Protein AF-A0A0N5AQC9-F1 (afdb_monomer_lite)

Secondary structure (DSSP, 8-state):
---HHHHHHHHHHHHHHHHHHHHHHT---SSSHHHHHHHHHHHHHHHHHHHHHHHT-S--S-------TT-S-HHHHHHHHHHHHHHHHHTTT--HHHHHHHHHHHHHHHHHHHHHHHHHHHHHT-TTSPPTTS---HHHHHHHHHHHHHHHHHHHH-

Sequence (158 aa):
MLSDEEEQHFIDAVTRYKKMRARFVQRQELKGEFELLIKFDDATYPLFGLYQQAVVGDINVPKLDYTDPEELSYMWAWIKGNRKWHAWNKCKGLSKNEAKELYISEVDKLESELPFMIEDWKDEQDPRIPDQTASVPEEEQEQRRIITAKAKAARRSD

Radius of gyration: 19.36 Å; chains: 1; bounding box: 49×36×56 Å

InterPro domains:
  IPR000582 Acyl-CoA-binding protein, ACBP [PF00887] (42-107)
  IPR000582 Acyl-CoA-binding protein, ACBP [PS51228] (6-116)
  IPR014352 FERM/acyl-CoA-binding protein superfamily [G3DSA:1.20.80.10] (5-114)
  IPR035984 Acyl-CoA binding protein superfamily [SSF47027] (41-111)

Structure (mmCIF, N/CA/C/O backbone):
data_AF-A0A0N5AQC9-F1
#
_entry.id   AF-A0A0N5AQC9-F1
#
loop_
_atom_site.group_PDB
_atom_site.id
_atom_site.type_symbol
_atom_site.label_atom_id
_atom_site.label_alt_id
_atom_site.label_comp_id
_atom_site.label_asym_id
_atom_site.label_entity_id
_atom_site.label_seq_id
_atom_site.pdbx_PDB_ins_code
_atom_site.Cartn_x
_atom_site.Cartn_y
_atom_site.Cartn_z
_atom_site.occupancy
_atom_site.B_iso_or_equiv
_atom_site.auth_seq_id
_atom_site.auth_comp_id
_atom_site.auth_asym_id
_atom_site.auth_atom_id
_atom_site.pdbx_PDB_model_num
ATOM 1 N N . MET A 1 1 ? -8.680 -4.010 28.009 1.00 56.97 1 MET A N 1
ATOM 2 C CA . MET A 1 1 ? -8.164 -2.699 27.567 1.00 56.97 1 MET A CA 1
ATOM 3 C C . MET A 1 1 ? -6.797 -2.962 26.979 1.00 56.97 1 MET A C 1
ATOM 5 O O . MET A 1 1 ? -6.079 -3.743 27.591 1.00 56.97 1 MET A O 1
ATOM 9 N N . LEU A 1 2 ? -6.499 -2.410 25.799 1.00 61.09 2 LEU A N 1
ATOM 10 C CA . LEU A 1 2 ? -5.121 -2.356 25.297 1.00 61.09 2 LEU A CA 1
ATOM 11 C C . LEU A 1 2 ? -4.258 -1.634 26.332 1.00 61.09 2 LEU A C 1
ATOM 13 O O . LEU A 1 2 ? -4.767 -0.782 27.068 1.00 61.09 2 LEU A O 1
ATOM 17 N N . SER A 1 3 ? -2.985 -1.989 26.395 1.00 81.19 3 SER A N 1
ATOM 18 C CA . SER A 1 3 ? -2.015 -1.154 27.087 1.00 81.19 3 SER A CA 1
ATOM 19 C C . SER A 1 3 ? -1.887 0.184 26.353 1.00 81.19 3 SER A C 1
ATOM 21 O O . SER A 1 3 ? -2.028 0.251 25.129 1.00 81.19 3 SER A O 1
ATOM 23 N N . ASP A 1 4 ? -1.601 1.255 27.093 1.00 85.50 4 ASP A N 1
ATOM 24 C CA . ASP A 1 4 ? -1.341 2.573 26.496 1.00 85.50 4 ASP A CA 1
ATOM 25 C C . ASP A 1 4 ? -0.187 2.514 25.469 1.00 85.50 4 ASP A C 1
ATOM 27 O O . ASP A 1 4 ? -0.142 3.296 24.521 1.00 85.50 4 ASP A O 1
ATOM 31 N N . GLU A 1 5 ? 0.712 1.537 25.619 1.00 88.12 5 GLU A N 1
ATOM 32 C CA . GLU A 1 5 ? 1.838 1.268 24.725 1.00 88.12 5 GLU A CA 1
ATOM 33 C C . GLU A 1 5 ? 1.402 0.725 23.351 1.00 88.12 5 GLU A C 1
ATOM 35 O O . GLU A 1 5 ? 1.846 1.226 22.318 1.00 88.12 5 GLU A O 1
ATOM 40 N N . GLU A 1 6 ? 0.486 -0.248 23.303 1.00 86.44 6 GLU A N 1
ATOM 41 C CA . GLU A 1 6 ? -0.016 -0.803 22.034 1.00 86.44 6 GLU A CA 1
ATOM 42 C C . GLU A 1 6 ? -0.807 0.237 21.224 1.00 86.44 6 GLU A C 1
ATOM 44 O O . GLU A 1 6 ? -0.716 0.284 19.994 1.00 86.44 6 GLU A O 1
ATOM 49 N N . GLU A 1 7 ? -1.561 1.105 21.906 1.00 91.69 7 GLU A N 1
ATOM 50 C CA . GLU A 1 7 ? -2.247 2.225 21.256 1.00 91.69 7 GLU A CA 1
ATOM 51 C C . GLU A 1 7 ? -1.240 3.216 20.661 1.00 91.69 7 GLU A C 1
ATOM 53 O O . GLU A 1 7 ? -1.403 3.662 19.521 1.00 91.69 7 GLU A O 1
ATOM 58 N N . GLN A 1 8 ? -0.170 3.520 21.399 1.00 95.50 8 GLN A N 1
ATOM 59 C CA . GLN A 1 8 ? 0.877 4.421 20.934 1.00 95.50 8 GLN A CA 1
ATOM 60 C C . GLN A 1 8 ? 1.588 3.869 19.690 1.00 95.50 8 GLN A C 1
ATOM 62 O O . GLN A 1 8 ? 1.753 4.600 18.713 1.00 95.50 8 GLN A O 1
ATOM 67 N N . HIS A 1 9 ? 1.919 2.574 19.660 1.00 96.00 9 HIS A N 1
ATOM 68 C CA . HIS A 1 9 ? 2.521 1.939 18.482 1.00 96.00 9 HIS A CA 1
ATOM 69 C C . HIS A 1 9 ? 1.630 2.031 17.236 1.00 96.00 9 HIS A C 1
ATOM 71 O O . HIS A 1 9 ? 2.122 2.292 16.132 1.00 96.00 9 HIS A O 1
ATOM 77 N N . PHE A 1 10 ? 0.313 1.875 17.394 1.00 96.81 10 PHE A N 1
ATOM 78 C CA . PHE A 1 10 ? -0.628 2.053 16.290 1.00 96.81 10 PHE A CA 1
ATOM 79 C C . PHE A 1 10 ? -0.640 3.503 15.779 1.00 96.81 10 PHE A C 1
ATOM 81 O O . PHE A 1 10 ? -0.570 3.737 14.569 1.00 96.81 10 PHE A O 1
ATOM 88 N N . ILE A 1 11 ? -0.668 4.489 16.681 1.00 96.94 11 ILE A N 1
ATOM 89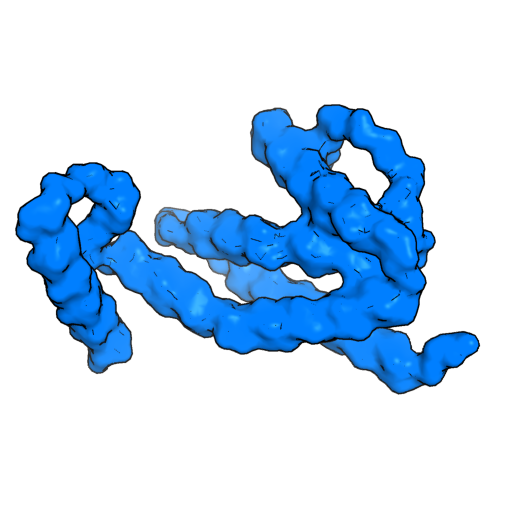 C CA . ILE A 1 11 ? -0.616 5.918 16.328 1.00 96.94 11 ILE A CA 1
ATOM 90 C C . ILE A 1 11 ? 0.694 6.265 15.602 1.00 96.94 11 ILE A C 1
ATOM 92 O O . ILE A 1 11 ? 0.688 7.007 14.608 1.00 96.94 11 ILE A O 1
ATOM 96 N N . ASP A 1 12 ? 1.813 5.701 16.050 1.00 97.94 12 ASP A N 1
ATOM 97 C CA . ASP A 1 12 ? 3.122 5.899 15.433 1.00 97.94 12 ASP A CA 1
ATOM 98 C C . ASP A 1 12 ? 3.172 5.292 14.026 1.00 97.94 12 ASP A C 1
ATOM 100 O O . ASP A 1 12 ? 3.642 5.945 13.088 1.00 97.94 12 ASP A O 1
ATOM 104 N N . ALA A 1 13 ? 2.611 4.093 13.831 1.00 97.88 13 ALA A N 1
ATOM 105 C CA . ALA A 1 13 ? 2.470 3.477 12.511 1.00 97.88 13 ALA A CA 1
ATOM 106 C C . ALA A 1 13 ? 1.601 4.327 11.566 1.00 97.88 13 ALA A C 1
ATOM 108 O O . ALA A 1 13 ? 2.004 4.600 10.433 1.00 97.88 13 ALA A O 1
ATOM 109 N N . VAL A 1 14 ? 0.458 4.843 12.037 1.00 97.38 14 VAL A N 1
ATOM 110 C CA . VAL A 1 14 ? -0.393 5.763 11.254 1.00 97.38 14 VAL A CA 1
ATOM 111 C C . VAL A 1 14 ? 0.385 7.021 10.858 1.00 97.38 14 VAL A C 1
ATOM 113 O O . VAL A 1 14 ? 0.269 7.516 9.732 1.00 97.38 14 VAL A O 1
ATOM 116 N N . THR A 1 15 ? 1.209 7.544 11.765 1.00 97.19 15 THR A N 1
ATOM 117 C CA . THR A 1 15 ? 2.053 8.716 11.508 1.00 97.19 15 THR A CA 1
ATOM 118 C C . THR A 1 15 ? 3.136 8.419 10.471 1.00 97.19 15 THR A C 1
ATOM 120 O O . THR A 1 15 ? 3.346 9.233 9.565 1.00 97.19 15 THR A O 1
ATOM 123 N N . ARG A 1 16 ? 3.798 7.258 10.547 1.00 96.75 16 ARG A N 1
ATOM 124 C CA . ARG A 1 16 ? 4.773 6.807 9.538 1.00 96.75 16 ARG A CA 1
ATOM 125 C C . ARG A 1 16 ? 4.128 6.661 8.164 1.00 96.75 16 ARG A C 1
ATOM 127 O O . ARG A 1 16 ? 4.628 7.246 7.203 1.00 96.75 16 ARG A O 1
ATOM 134 N N . TYR A 1 17 ? 2.970 6.008 8.079 1.00 95.88 17 TYR A N 1
ATOM 135 C CA . TYR A 1 17 ? 2.202 5.900 6.837 1.00 95.88 17 TYR A CA 1
ATOM 136 C C . TYR A 1 17 ? 1.874 7.273 6.227 1.00 95.88 17 TYR A C 1
ATOM 138 O O . TYR A 1 17 ? 2.147 7.517 5.048 1.00 95.88 17 TYR A O 1
ATOM 146 N N . LYS A 1 18 ? 1.371 8.218 7.032 1.00 93.25 18 LYS A N 1
ATOM 147 C CA . LYS A 1 18 ? 1.093 9.590 6.572 1.00 93.25 18 LYS A CA 1
ATOM 148 C C . LYS A 1 18 ? 2.345 10.288 6.035 1.00 93.25 18 LYS A C 1
ATOM 150 O O . LYS A 1 18 ? 2.267 10.952 5.002 1.00 93.25 18 LYS A O 1
ATOM 155 N N . LYS A 1 19 ? 3.495 10.124 6.699 1.00 92.44 19 LYS A N 1
ATOM 156 C CA . LYS A 1 19 ? 4.783 10.672 6.238 1.00 92.44 19 LYS A CA 1
ATOM 157 C C . LYS A 1 19 ? 5.225 10.051 4.911 1.00 92.44 19 LYS A C 1
ATOM 159 O O . LYS A 1 19 ? 5.674 10.794 4.043 1.00 92.44 19 LYS A O 1
ATOM 164 N N . MET A 1 20 ? 5.075 8.735 4.732 1.00 91.75 20 MET A N 1
ATOM 165 C CA . MET A 1 20 ? 5.364 8.065 3.457 1.00 91.75 20 MET A CA 1
ATOM 166 C C . MET A 1 20 ? 4.499 8.633 2.331 1.00 91.75 20 MET A C 1
ATOM 168 O O . MET A 1 20 ? 5.038 9.087 1.325 1.00 91.75 20 MET A O 1
ATOM 172 N N . ARG A 1 21 ? 3.179 8.722 2.536 1.00 88.88 21 ARG A N 1
ATOM 173 C CA . ARG A 1 21 ? 2.247 9.271 1.538 1.00 88.88 21 ARG A CA 1
ATOM 174 C C . ARG A 1 21 ? 2.537 10.736 1.197 1.00 88.88 21 ARG A C 1
ATOM 176 O O . ARG A 1 21 ? 2.494 11.120 0.031 1.00 88.88 21 ARG A O 1
ATOM 183 N N . ALA A 1 22 ? 2.872 11.560 2.192 1.00 85.50 22 ALA A N 1
ATOM 184 C CA . ALA A 1 22 ? 3.168 12.980 1.987 1.00 85.50 22 ALA A CA 1
ATOM 185 C C . ALA A 1 22 ? 4.348 13.220 1.026 1.00 85.50 22 ALA A C 1
ATOM 187 O O . ALA A 1 22 ? 4.338 14.210 0.293 1.00 85.50 22 ALA A O 1
ATOM 188 N N . ARG A 1 23 ? 5.324 12.300 0.970 1.00 81.06 23 ARG A N 1
ATOM 189 C CA . ARG A 1 23 ? 6.461 12.381 0.034 1.00 81.06 23 ARG A CA 1
ATOM 190 C C . ARG A 1 23 ? 6.036 12.323 -1.432 1.00 81.06 23 ARG A C 1
ATOM 192 O O . ARG A 1 23 ? 6.771 12.839 -2.264 1.00 81.06 23 ARG A O 1
ATOM 199 N N . PHE A 1 24 ? 4.887 11.722 -1.741 1.00 76.25 24 PHE A N 1
ATOM 200 C CA . PHE A 1 24 ? 4.346 11.655 -3.101 1.00 76.25 24 PHE A CA 1
ATOM 201 C C . PHE A 1 24 ? 3.486 12.875 -3.446 1.00 76.25 24 PHE A C 1
ATOM 203 O O . PHE A 1 24 ? 3.490 13.328 -4.582 1.00 76.25 24 PHE A O 1
ATOM 210 N N . VAL A 1 25 ? 2.797 13.462 -2.460 1.00 65.81 25 VAL A N 1
ATOM 211 C CA . VAL A 1 25 ? 1.958 14.660 -2.661 1.00 65.81 25 VAL A CA 1
ATOM 212 C C . VAL A 1 25 ? 2.801 15.912 -2.937 1.00 65.81 25 VAL A C 1
ATOM 214 O O . VAL A 1 25 ? 2.383 16.782 -3.693 1.00 65.81 25 VAL A O 1
ATOM 217 N N . GLN A 1 26 ? 3.998 16.003 -2.349 1.00 62.34 26 GLN A N 1
ATOM 218 C CA . GLN A 1 26 ? 4.900 17.155 -2.508 1.00 62.34 26 GLN A CA 1
ATOM 219 C C . GLN A 1 26 ? 5.630 17.200 -3.864 1.00 62.34 26 GLN A C 1
ATOM 221 O O . GLN A 1 26 ? 6.231 18.218 -4.192 1.00 62.34 26 GLN A O 1
ATOM 226 N N . ARG A 1 27 ? 5.576 16.124 -4.656 1.00 60.31 27 ARG A N 1
ATOM 227 C CA . ARG A 1 27 ? 6.314 15.955 -5.918 1.00 60.31 27 ARG A CA 1
ATOM 228 C C . ARG A 1 27 ? 5.451 16.259 -7.148 1.00 60.31 27 ARG A C 1
ATOM 230 O O . ARG A 1 27 ? 5.291 15.443 -8.042 1.00 60.31 27 ARG A O 1
ATOM 237 N N . GLN A 1 28 ? 4.813 17.425 -7.175 1.00 52.94 28 GLN A N 1
ATOM 238 C CA . GLN A 1 28 ? 3.928 17.828 -8.279 1.00 52.94 28 GLN A CA 1
ATOM 239 C C . GLN A 1 28 ? 4.685 18.291 -9.546 1.00 52.94 28 GLN A C 1
ATOM 241 O O . GLN A 1 28 ? 4.265 19.254 -10.186 1.00 52.94 28 GLN A O 1
ATOM 246 N N . GLU A 1 29 ? 5.779 17.631 -9.946 1.00 53.50 29 GLU A N 1
ATOM 247 C CA . GLU A 1 29 ? 6.422 17.888 -11.244 1.00 53.50 29 GLU A CA 1
ATOM 248 C C . GLU A 1 29 ? 6.117 16.751 -12.240 1.00 53.50 29 GLU A C 1
ATOM 250 O O . GLU A 1 29 ? 6.386 15.571 -12.030 1.00 53.50 29 GLU A O 1
ATOM 255 N N . LEU A 1 30 ? 5.444 17.107 -13.337 1.00 50.97 30 LEU A N 1
ATOM 256 C CA . LEU A 1 30 ? 4.769 16.172 -14.239 1.00 50.97 30 LEU A CA 1
ATOM 257 C C . LEU A 1 30 ? 5.691 15.615 -15.336 1.00 50.97 30 LEU A C 1
ATOM 259 O O . LEU A 1 30 ? 5.811 16.204 -16.410 1.00 50.97 30 LEU A O 1
ATOM 263 N N . LYS A 1 31 ? 6.229 14.411 -15.099 1.00 54.16 31 LYS A N 1
ATOM 264 C CA . LYS A 1 31 ? 6.149 13.235 -15.999 1.00 54.16 31 LYS A CA 1
ATOM 265 C C . LYS A 1 31 ? 6.655 11.990 -15.248 1.00 54.16 31 LYS A C 1
ATOM 267 O O . LYS A 1 31 ? 7.749 12.012 -14.704 1.00 54.16 31 LYS A O 1
ATOM 272 N N . GLY A 1 32 ? 5.858 10.920 -15.189 1.00 62.59 32 GLY A N 1
ATOM 273 C CA . GLY A 1 32 ? 6.224 9.638 -14.558 1.00 62.59 32 GLY A CA 1
ATOM 274 C C . GLY A 1 32 ? 5.897 9.510 -13.060 1.00 62.59 32 GLY A C 1
ATOM 275 O O . GLY A 1 32 ? 5.477 8.442 -12.625 1.00 62.59 32 GLY A O 1
ATOM 276 N N . GLU A 1 33 ? 5.992 10.574 -12.254 1.00 72.25 33 GLU A N 1
ATOM 277 C CA . GLU A 1 33 ? 5.781 10.475 -10.790 1.00 72.25 33 GLU A CA 1
ATOM 278 C C . GLU A 1 33 ? 4.324 10.177 -10.380 1.00 72.25 33 GLU A C 1
ATOM 280 O O . GLU A 1 33 ? 4.072 9.595 -9.323 1.00 72.25 33 GLU A O 1
ATOM 285 N N . PHE A 1 34 ? 3.353 10.495 -11.242 1.00 77.81 34 PHE A N 1
ATOM 286 C CA . PHE A 1 34 ? 1.946 10.132 -11.036 1.00 77.81 34 PHE A CA 1
ATOM 287 C C . PHE A 1 34 ? 1.720 8.611 -11.081 1.00 77.81 34 PHE A C 1
ATOM 289 O O . PHE A 1 34 ? 0.905 8.088 -10.324 1.00 77.81 34 PHE A O 1
ATOM 296 N N . GLU A 1 35 ? 2.468 7.884 -11.916 1.00 82.81 35 GLU A N 1
ATOM 297 C CA . GLU A 1 35 ? 2.399 6.417 -11.988 1.00 82.81 35 GLU A CA 1
ATOM 298 C C . GLU A 1 35 ? 2.915 5.789 -10.692 1.00 82.81 35 GLU A C 1
ATOM 300 O O . GLU A 1 35 ? 2.315 4.850 -10.169 1.00 82.81 35 GLU A O 1
ATOM 305 N N . LEU A 1 36 ? 3.986 6.353 -10.129 1.00 85.50 36 LEU A N 1
ATOM 306 C CA . LEU A 1 36 ? 4.520 5.935 -8.838 1.00 85.50 36 LEU A CA 1
ATOM 307 C C . LEU A 1 36 ? 3.525 6.203 -7.697 1.00 85.50 36 LEU A C 1
ATOM 309 O O . LEU A 1 36 ? 3.344 5.340 -6.840 1.00 85.50 36 LEU A O 1
ATOM 313 N N . LEU A 1 37 ? 2.840 7.353 -7.704 1.00 85.81 37 LEU A N 1
ATOM 314 C CA . LEU A 1 37 ? 1.764 7.633 -6.747 1.00 85.81 37 LEU A CA 1
ATOM 315 C C . LEU A 1 37 ? 0.613 6.625 -6.881 1.00 85.81 37 LEU A C 1
ATOM 317 O O . LEU A 1 37 ? 0.140 6.123 -5.865 1.00 85.81 37 LEU A O 1
ATOM 321 N N . ILE A 1 38 ? 0.187 6.288 -8.104 1.00 85.88 38 ILE A N 1
ATOM 322 C CA . ILE A 1 38 ? -0.851 5.267 -8.325 1.00 85.88 38 ILE A CA 1
ATOM 323 C C . ILE A 1 38 ? -0.407 3.913 -7.766 1.00 85.88 38 ILE A C 1
ATOM 325 O O . ILE A 1 38 ? -1.182 3.268 -7.066 1.00 85.88 38 ILE A O 1
ATOM 329 N N . LYS A 1 39 ? 0.833 3.488 -8.037 1.00 88.75 39 LYS A N 1
ATOM 330 C CA . LYS A 1 39 ? 1.386 2.232 -7.505 1.00 88.75 39 LYS A CA 1
ATOM 331 C C . LYS A 1 39 ? 1.402 2.212 -5.977 1.00 88.75 39 LYS A C 1
ATOM 333 O O . LYS A 1 39 ? 1.029 1.207 -5.375 1.00 88.75 39 LYS A O 1
ATOM 338 N N . PHE A 1 40 ? 1.790 3.326 -5.358 1.00 91.56 40 PHE A N 1
ATOM 339 C CA . PHE A 1 40 ? 1.760 3.481 -3.908 1.00 91.56 40 PHE A CA 1
ATOM 340 C C . PHE A 1 40 ? 0.326 3.409 -3.352 1.00 91.56 40 PHE A C 1
ATOM 342 O O . PHE A 1 40 ? 0.066 2.661 -2.410 1.00 91.56 40 PHE A O 1
ATOM 349 N N . ASP A 1 41 ? -0.625 4.136 -3.944 1.00 89.19 41 ASP A N 1
ATOM 350 C CA . ASP A 1 41 ? -2.033 4.098 -3.527 1.00 89.19 41 ASP A CA 1
ATOM 351 C C . ASP A 1 41 ? -2.620 2.677 -3.683 1.00 89.19 41 ASP A C 1
ATOM 353 O O . ASP A 1 41 ? -3.290 2.177 -2.778 1.00 89.19 41 ASP A O 1
ATOM 357 N N . ASP A 1 42 ? -2.299 1.974 -4.773 1.00 90.38 42 ASP A N 1
ATOM 358 C CA . ASP A 1 42 ? -2.727 0.590 -5.007 1.00 90.38 42 ASP A CA 1
ATOM 359 C C . ASP A 1 42 ? -2.188 -0.389 -3.951 1.00 90.38 42 ASP A C 1
ATOM 361 O O . ASP A 1 42 ? -2.927 -1.266 -3.491 1.00 90.38 42 ASP A O 1
ATOM 365 N N . ALA A 1 43 ? -0.941 -0.208 -3.507 1.00 92.00 43 ALA A N 1
ATOM 366 C CA . ALA A 1 43 ? -0.335 -1.014 -2.447 1.00 92.00 43 ALA A CA 1
ATOM 367 C C . ALA A 1 43 ? -0.936 -0.743 -1.053 1.00 92.00 43 ALA A C 1
ATOM 369 O O . ALA A 1 43 ? -0.811 -1.571 -0.153 1.00 92.00 43 ALA A O 1
ATOM 370 N N . THR A 1 44 ? -1.614 0.394 -0.853 1.00 94.69 44 THR A N 1
ATOM 371 C CA . THR A 1 44 ? -2.056 0.857 0.477 1.00 94.69 44 THR A CA 1
ATOM 372 C C . THR A 1 44 ? -3.544 0.639 0.759 1.00 94.69 44 THR A C 1
ATOM 374 O O . THR A 1 44 ? -4.005 0.897 1.874 1.00 94.69 44 THR A O 1
ATOM 377 N N . TYR A 1 45 ? -4.321 0.086 -0.180 1.00 94.75 45 TYR A N 1
ATOM 378 C CA . TYR A 1 45 ? -5.714 -0.286 0.105 1.00 94.75 45 TYR A CA 1
ATOM 379 C C . TYR A 1 45 ? -5.874 -1.260 1.288 1.00 94.75 45 TYR A C 1
ATOM 381 O O . TYR A 1 45 ? -6.784 -1.034 2.089 1.00 94.75 45 TYR A O 1
ATOM 389 N N . PRO A 1 46 ? -5.035 -2.304 1.469 1.00 95.94 46 PRO A N 1
ATOM 390 C CA . PRO A 1 46 ? -5.113 -3.165 2.653 1.00 95.94 46 PRO A CA 1
ATOM 391 C C . PRO A 1 46 ? -4.956 -2.385 3.965 1.00 95.94 46 PRO A C 1
ATOM 393 O O . PRO A 1 46 ? -5.740 -2.587 4.891 1.00 95.94 46 PRO A O 1
ATOM 396 N N . LEU A 1 47 ? -4.024 -1.424 4.012 1.00 97.50 47 LEU A N 1
ATOM 397 C CA . LEU A 1 47 ? -3.837 -0.533 5.161 1.00 97.50 47 LEU A CA 1
ATOM 398 C C . LEU A 1 47 ? -5.089 0.296 5.450 1.00 97.50 47 LEU A C 1
ATOM 400 O O . LEU A 1 47 ? -5.460 0.453 6.611 1.00 97.50 47 LEU A O 1
ATOM 404 N N . PHE A 1 48 ? -5.775 0.794 4.415 1.00 95.69 48 PHE A N 1
ATOM 405 C CA . PHE A 1 48 ? -7.057 1.475 4.600 1.00 95.69 48 PHE A CA 1
ATOM 406 C C . PHE A 1 48 ? -8.087 0.557 5.274 1.00 95.69 48 PHE A C 1
ATOM 408 O O . PHE A 1 48 ? -8.732 0.969 6.236 1.00 95.69 48 PHE A O 1
ATOM 415 N N . GLY A 1 49 ? -8.224 -0.686 4.801 1.00 96.94 49 GLY A N 1
ATOM 416 C CA . GLY A 1 49 ? -9.163 -1.653 5.372 1.00 96.94 49 GLY A CA 1
ATOM 417 C C . GLY A 1 49 ? -8.874 -1.976 6.838 1.00 96.94 49 GLY A C 1
ATOM 418 O O . GLY A 1 49 ? -9.778 -1.912 7.672 1.00 96.94 49 GLY A O 1
ATOM 419 N N . LEU A 1 50 ? -7.605 -2.238 7.160 1.00 98.50 50 LEU A N 1
ATOM 420 C CA . LEU A 1 50 ? -7.144 -2.507 8.524 1.00 98.50 50 LEU A CA 1
ATOM 421 C C . LEU A 1 50 ? -7.349 -1.301 9.446 1.00 98.50 50 LEU A C 1
ATOM 423 O O . LEU A 1 50 ? -7.827 -1.463 10.564 1.00 98.50 50 LEU A O 1
ATOM 427 N N . TYR A 1 51 ? -7.072 -0.086 8.966 1.00 98.00 51 TYR A N 1
ATOM 428 C CA . TYR A 1 51 ? -7.318 1.139 9.727 1.00 98.00 51 TYR A CA 1
ATOM 429 C C . TYR A 1 51 ? -8.804 1.321 10.063 1.00 98.00 51 TYR A C 1
ATOM 431 O O . TYR A 1 51 ? -9.150 1.603 11.212 1.00 98.00 51 TYR A O 1
ATOM 439 N N . GLN A 1 52 ? -9.697 1.127 9.086 1.00 97.50 52 GLN A N 1
ATOM 440 C CA . GLN A 1 52 ? -11.140 1.210 9.327 1.00 97.50 52 GLN A CA 1
ATOM 441 C C . GLN A 1 52 ? -11.604 0.131 10.313 1.00 97.50 52 GLN A C 1
ATOM 443 O O . GLN A 1 52 ? -12.339 0.439 11.250 1.00 97.50 52 GLN A O 1
ATOM 448 N N . GLN A 1 53 ? -11.119 -1.105 10.173 1.00 98.19 53 GLN A N 1
ATOM 449 C CA . GLN A 1 53 ? -11.435 -2.188 11.106 1.00 98.19 53 GLN A CA 1
ATOM 450 C C . GLN A 1 53 ? -10.923 -1.898 12.528 1.00 98.19 53 GLN A C 1
ATOM 452 O O . GLN A 1 53 ? -11.634 -2.139 13.501 1.00 98.19 53 GLN A O 1
ATOM 457 N N . ALA A 1 54 ? -9.728 -1.323 12.665 1.00 97.50 54 ALA A N 1
ATOM 458 C CA . ALA A 1 54 ? -9.138 -0.954 13.949 1.00 97.50 54 ALA A CA 1
ATOM 459 C C . ALA A 1 54 ? -9.920 0.159 14.669 1.00 97.50 54 ALA A C 1
ATOM 461 O O . ALA A 1 54 ? -10.105 0.104 15.887 1.00 97.50 54 ALA A O 1
ATOM 462 N N . VAL A 1 55 ? -10.389 1.172 13.934 1.00 96.62 55 VAL A N 1
ATOM 463 C CA . VAL A 1 55 ? -11.055 2.353 14.510 1.00 9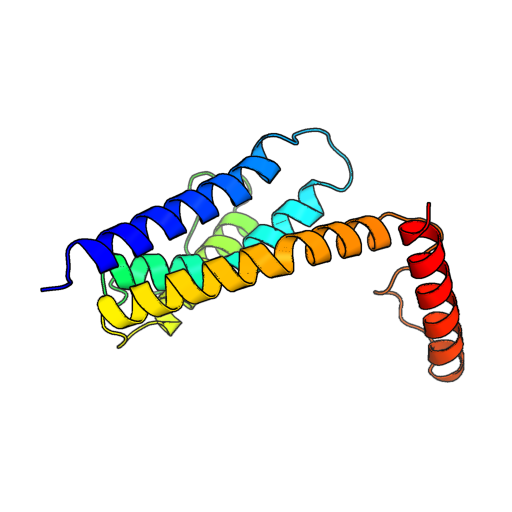6.62 55 VAL A CA 1
ATOM 464 C C . VAL A 1 55 ? -12.560 2.134 14.649 1.00 96.62 55 VAL A C 1
ATOM 466 O O . VAL A 1 55 ? -13.129 2.301 15.733 1.00 96.62 55 VAL A O 1
ATOM 469 N N . VAL A 1 56 ? -13.217 1.722 13.568 1.00 96.88 56 VAL A N 1
ATOM 470 C CA . VAL A 1 56 ? -14.674 1.570 13.490 1.00 96.88 56 VAL A CA 1
ATOM 471 C C . VAL A 1 56 ? -15.087 0.171 13.947 1.00 96.88 56 VAL A C 1
ATOM 473 O O . VAL A 1 56 ? -15.940 0.048 14.828 1.00 96.88 56 VAL A O 1
ATOM 476 N N . GLY A 1 57 ? -14.407 -0.865 13.455 1.00 95.62 57 GLY A N 1
ATOM 477 C CA . GLY A 1 57 ? -14.813 -2.268 13.578 1.00 95.62 57 GLY A CA 1
ATOM 478 C C . GLY A 1 57 ? -15.369 -2.787 12.255 1.00 95.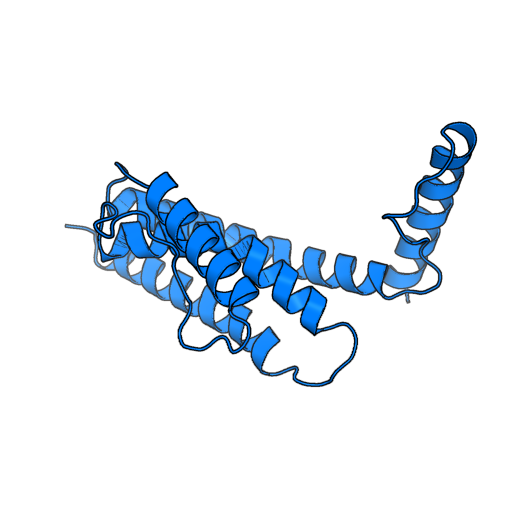62 57 GLY A C 1
ATOM 479 O O . GLY A 1 57 ? -15.032 -2.260 11.194 1.00 95.62 57 GLY A O 1
ATOM 480 N N . ASP A 1 58 ? -16.234 -3.798 12.325 1.00 97.69 58 ASP A N 1
ATOM 481 C CA . ASP A 1 58 ? -16.847 -4.399 11.142 1.00 97.69 58 ASP A CA 1
ATOM 482 C C . ASP A 1 58 ? -17.524 -3.365 10.239 1.00 97.69 58 ASP A C 1
ATOM 484 O O . ASP A 1 58 ? -18.212 -2.448 10.698 1.00 97.69 58 ASP A O 1
ATOM 488 N N . ILE A 1 59 ? -17.354 -3.567 8.931 1.00 93.38 59 ILE A N 1
ATOM 489 C CA . ILE A 1 59 ? -17.924 -2.699 7.909 1.00 93.38 59 ILE A CA 1
ATOM 490 C C . ILE A 1 59 ? -19.436 -2.533 8.086 1.00 93.38 59 ILE A C 1
ATOM 492 O O . ILE A 1 59 ? -20.201 -3.499 8.126 1.00 93.38 59 ILE A O 1
ATOM 496 N N . ASN A 1 60 ? -19.862 -1.276 8.172 1.00 90.12 60 ASN A N 1
ATOM 497 C CA . ASN A 1 60 ? -21.245 -0.879 8.435 1.00 90.12 60 ASN A CA 1
ATOM 498 C C . ASN A 1 60 ? -21.856 -0.055 7.291 1.00 90.12 60 ASN A C 1
ATOM 500 O O . ASN A 1 60 ? -22.957 0.476 7.431 1.00 90.12 60 ASN A O 1
ATOM 504 N N . VAL A 1 61 ? -21.158 0.038 6.156 1.00 84.69 61 VAL A N 1
ATOM 505 C CA . VAL A 1 61 ? -21.605 0.779 4.973 1.00 84.69 61 VAL A CA 1
ATOM 506 C C . VAL A 1 61 ? -21.999 -0.221 3.874 1.00 84.69 61 VAL A C 1
ATOM 508 O O . VAL A 1 61 ? -21.193 -1.092 3.525 1.00 84.69 61 VAL A O 1
ATOM 511 N N . PRO A 1 62 ? -23.233 -0.158 3.333 1.00 83.06 62 PRO A N 1
ATOM 512 C CA . PRO A 1 62 ? -23.725 -1.124 2.347 1.00 83.06 62 PRO A CA 1
ATOM 513 C C . PRO A 1 62 ? -22.945 -1.014 1.043 1.00 83.06 62 PRO A C 1
ATOM 515 O O . PRO A 1 62 ? -22.661 0.097 0.616 1.00 83.06 62 PRO A O 1
ATOM 518 N N . LYS A 1 63 ? -22.623 -2.126 0.374 1.00 78.75 63 LYS A N 1
ATOM 519 C CA . LYS A 1 63 ? -21.906 -2.077 -0.908 1.00 78.75 63 LYS A CA 1
ATOM 520 C C . LYS A 1 63 ? -22.699 -1.251 -1.934 1.00 78.75 63 LYS A C 1
ATOM 522 O O . LYS A 1 63 ? -23.716 -1.720 -2.434 1.00 78.75 63 LYS A O 1
ATOM 527 N N . LEU A 1 64 ? -22.243 -0.035 -2.212 1.00 67.31 64 LEU A N 1
ATOM 528 C CA . LEU A 1 64 ? -22.818 0.894 -3.182 1.00 67.31 64 LEU A CA 1
ATOM 529 C C . LEU A 1 64 ? -21.769 1.198 -4.253 1.00 67.31 64 LEU A C 1
ATOM 531 O O . LEU A 1 64 ? -20.602 0.845 -4.101 1.00 67.31 64 LEU A O 1
ATOM 535 N N . ASP A 1 65 ? -22.176 1.871 -5.324 1.00 64.50 65 ASP A N 1
ATOM 536 C CA . ASP A 1 65 ? -21.244 2.503 -6.256 1.00 64.50 65 ASP A CA 1
ATOM 537 C C . ASP A 1 65 ? -20.562 3.685 -5.545 1.00 64.50 65 ASP A C 1
ATOM 539 O O . ASP A 1 65 ? -21.037 4.819 -5.576 1.00 64.50 65 ASP A O 1
ATOM 543 N N . TYR A 1 66 ? -19.488 3.397 -4.807 1.00 63.12 66 TYR A N 1
ATOM 544 C CA . TYR A 1 66 ? -18.813 4.365 -3.943 1.00 63.12 66 TYR A CA 1
ATOM 545 C C . TYR A 1 66 ? -18.027 5.396 -4.739 1.00 63.12 66 TYR A C 1
ATOM 547 O O . TYR A 1 66 ? -17.110 5.028 -5.459 1.00 63.12 66 TYR A O 1
ATOM 555 N N . THR A 1 67 ? -18.302 6.682 -4.533 1.00 62.44 67 THR A N 1
ATOM 556 C CA . THR A 1 67 ? -17.542 7.788 -5.133 1.00 62.44 67 THR A CA 1
ATOM 557 C C . THR A 1 67 ? -16.665 8.483 -4.091 1.00 62.44 67 THR A C 1
ATOM 559 O O . THR A 1 67 ? -17.144 8.810 -3.005 1.00 62.44 67 THR A O 1
ATOM 562 N N . ASP A 1 68 ? -15.400 8.746 -4.423 1.00 63.44 68 ASP A N 1
ATOM 563 C CA . ASP A 1 68 ? -14.523 9.639 -3.655 1.00 63.44 68 ASP A CA 1
ATOM 564 C C . ASP A 1 68 ? -14.868 11.114 -3.982 1.00 63.44 68 ASP A C 1
ATOM 566 O O . ASP A 1 68 ? -14.768 11.489 -5.152 1.00 63.44 68 ASP A O 1
ATOM 570 N N . PRO A 1 69 ? -15.309 11.950 -3.016 1.00 64.19 69 PRO A N 1
ATOM 571 C CA . PRO A 1 69 ? -15.766 13.318 -3.292 1.00 64.19 69 PRO A CA 1
ATOM 572 C C . PRO A 1 69 ? -14.658 14.268 -3.767 1.00 64.19 69 PRO A C 1
ATOM 574 O O . PRO A 1 69 ? -14.964 15.323 -4.318 1.00 64.19 69 PRO A O 1
ATOM 577 N N . GLU A 1 70 ? -13.389 13.924 -3.528 1.00 65.56 70 GLU A N 1
ATOM 578 C CA . GLU A 1 70 ? -12.226 14.727 -3.932 1.00 65.56 70 GLU A CA 1
ATOM 579 C C . GLU A 1 70 ? -11.750 14.405 -5.363 1.00 65.56 70 GLU A C 1
ATOM 581 O O . GLU A 1 70 ? -10.891 15.103 -5.903 1.00 65.56 70 GLU A O 1
ATOM 586 N N . GLU A 1 71 ? -12.299 13.363 -5.998 1.00 65.69 71 GLU A N 1
ATOM 587 C CA . GLU A 1 71 ? -11.883 12.884 -7.319 1.00 65.69 71 GLU A CA 1
ATOM 588 C C . GLU A 1 71 ? -12.795 13.430 -8.432 1.00 65.69 71 GLU A C 1
ATOM 590 O O . GLU A 1 71 ? -14.004 13.200 -8.448 1.00 65.69 71 GLU A O 1
ATOM 595 N N . LEU A 1 72 ? -12.206 14.136 -9.404 1.00 67.69 72 LEU A N 1
ATOM 596 C CA . LEU A 1 72 ? -12.946 14.790 -10.494 1.00 67.69 72 LEU A CA 1
ATOM 597 C C . LEU A 1 72 ? -13.420 13.800 -11.569 1.00 67.69 72 LEU A C 1
ATOM 599 O O . LEU A 1 72 ? -14.387 14.071 -12.283 1.00 67.69 72 LEU A O 1
ATOM 603 N N . SER A 1 73 ? -12.748 12.653 -11.705 1.00 68.31 73 SER A N 1
ATOM 604 C CA . SER A 1 73 ? -13.174 11.599 -12.625 1.00 68.31 73 SER A CA 1
ATOM 605 C C . SER A 1 73 ? -14.123 10.624 -11.939 1.00 68.31 73 SER A C 1
ATOM 607 O O . SER A 1 73 ? -13.729 9.863 -11.059 1.00 68.31 73 SER A O 1
ATOM 609 N N . TYR A 1 74 ? -15.363 10.573 -12.423 1.00 67.00 74 TYR A N 1
ATOM 610 C CA . TYR A 1 74 ? -16.402 9.675 -11.912 1.00 67.00 74 TYR A CA 1
ATOM 611 C C . TYR A 1 74 ? -15.986 8.192 -11.931 1.00 67.00 74 TYR A C 1
ATOM 613 O O . TYR A 1 74 ? -16.251 7.449 -10.988 1.00 67.00 74 TYR A O 1
ATOM 621 N N . MET A 1 75 ? -15.270 7.762 -12.977 1.00 68.81 75 MET A N 1
ATOM 622 C CA . MET A 1 75 ? -14.769 6.388 -13.083 1.00 68.81 75 MET A CA 1
ATOM 623 C C . MET A 1 75 ? -13.679 6.103 -12.045 1.00 68.81 75 MET A C 1
ATOM 625 O O . MET A 1 75 ? -13.704 5.058 -11.398 1.00 68.81 75 MET A O 1
ATOM 629 N N . TRP A 1 76 ? -12.738 7.030 -11.849 1.00 63.25 76 TRP A N 1
ATOM 630 C CA . TRP A 1 76 ? -11.682 6.861 -10.850 1.00 63.25 76 TRP A CA 1
ATOM 631 C C . TRP A 1 76 ? -12.224 6.932 -9.424 1.00 63.25 76 TRP A C 1
ATOM 633 O O . TRP A 1 76 ? -11.804 6.135 -8.585 1.00 63.25 76 TRP A O 1
ATOM 643 N N . ALA A 1 77 ? -13.206 7.801 -9.173 1.00 68.38 77 ALA A N 1
ATOM 644 C CA . ALA A 1 77 ? -13.924 7.883 -7.907 1.00 68.38 77 ALA A CA 1
ATOM 645 C C . ALA A 1 77 ? -14.556 6.527 -7.560 1.00 68.38 77 ALA A C 1
ATOM 647 O O . ALA A 1 77 ? -14.363 6.025 -6.452 1.00 68.38 77 ALA A O 1
ATOM 648 N N . TRP A 1 78 ? -15.221 5.906 -8.541 1.00 71.25 78 TRP A N 1
ATOM 649 C CA . TRP A 1 78 ? -15.827 4.583 -8.411 1.00 71.25 78 TRP A CA 1
ATOM 650 C C . TRP A 1 78 ? -14.803 3.469 -8.157 1.00 71.25 78 TRP A C 1
ATOM 652 O O . TRP A 1 78 ? -14.952 2.685 -7.218 1.00 71.25 78 TRP A O 1
ATOM 662 N N . ILE A 1 79 ? -13.725 3.404 -8.951 1.00 73.19 79 ILE A N 1
ATOM 663 C CA . ILE A 1 79 ? -12.682 2.372 -8.806 1.00 73.19 79 ILE A CA 1
ATOM 664 C C . ILE A 1 79 ? -12.025 2.459 -7.423 1.00 73.19 79 ILE A C 1
ATOM 666 O O . ILE A 1 79 ? -11.929 1.449 -6.720 1.00 73.19 79 ILE A O 1
ATOM 670 N N . LYS A 1 80 ? -11.587 3.657 -7.014 1.00 79.81 80 LYS A N 1
ATOM 671 C CA . LYS A 1 80 ? -10.902 3.873 -5.730 1.00 79.81 80 LYS A CA 1
ATOM 672 C C . LYS A 1 80 ? -11.839 3.608 -4.550 1.00 79.81 80 LYS A C 1
ATOM 674 O O . LYS A 1 80 ? -11.451 2.917 -3.605 1.00 79.81 80 LYS A O 1
ATOM 679 N N . GLY A 1 81 ? -13.078 4.100 -4.619 1.00 81.94 81 GLY A N 1
ATOM 680 C CA . GLY A 1 81 ? -14.104 3.872 -3.602 1.00 81.94 81 GLY A CA 1
ATOM 681 C C . GLY A 1 81 ? -14.407 2.386 -3.407 1.00 81.94 81 GLY A C 1
ATOM 682 O O . GLY A 1 81 ? -14.362 1.878 -2.284 1.00 81.94 81 GLY A O 1
ATOM 683 N N . ASN A 1 82 ? -14.605 1.651 -4.502 1.00 86.12 82 ASN A N 1
ATOM 684 C CA . ASN A 1 82 ? -14.847 0.211 -4.447 1.00 86.12 82 ASN A CA 1
ATOM 685 C C . ASN A 1 82 ? -13.660 -0.576 -3.892 1.00 86.12 82 ASN A C 1
ATOM 687 O O . ASN A 1 82 ? -13.861 -1.514 -3.119 1.00 86.12 82 ASN A O 1
ATOM 691 N N . ARG A 1 83 ? -12.422 -0.207 -4.243 1.00 90.88 83 ARG A N 1
ATOM 692 C CA . ARG A 1 83 ? -11.220 -0.856 -3.694 1.00 90.88 83 ARG A CA 1
ATOM 693 C C . ARG A 1 83 ? -11.101 -0.651 -2.185 1.00 90.88 83 ARG A C 1
ATOM 695 O O . ARG A 1 83 ? -10.893 -1.629 -1.468 1.00 90.88 83 ARG A O 1
ATOM 702 N N . LYS A 1 84 ? -11.318 0.577 -1.700 1.00 90.25 84 LYS A N 1
ATOM 703 C CA . LYS A 1 84 ? -11.370 0.906 -0.262 1.00 90.25 84 LYS A CA 1
ATOM 704 C C . LYS A 1 84 ? -12.444 0.089 0.464 1.00 90.25 84 LYS A C 1
ATOM 706 O O . LYS A 1 84 ? -12.152 -0.527 1.489 1.00 90.25 84 LYS A O 1
ATOM 711 N N . TRP A 1 85 ? -13.657 0.020 -0.094 1.00 91.88 85 TRP A N 1
ATOM 712 C CA . TRP A 1 85 ? -14.748 -0.774 0.481 1.00 91.88 85 TRP A CA 1
ATOM 713 C C . TRP A 1 85 ? -14.394 -2.260 0.562 1.00 91.88 85 TRP A C 1
ATOM 715 O O . TRP A 1 85 ? -14.546 -2.887 1.608 1.00 91.88 85 TRP A O 1
ATOM 725 N N . HIS A 1 86 ? -13.872 -2.827 -0.527 1.00 93.31 86 HIS A N 1
ATOM 726 C CA . HIS A 1 86 ? -13.480 -4.231 -0.574 1.00 93.31 86 HIS A CA 1
ATOM 727 C C . HIS A 1 86 ? -12.342 -4.560 0.390 1.00 93.31 86 HIS A C 1
ATOM 729 O O . HIS A 1 86 ? -12.357 -5.639 0.980 1.00 93.31 86 HIS A O 1
ATOM 735 N N . ALA A 1 87 ? -11.382 -3.653 0.569 1.00 95.69 87 ALA A N 1
ATOM 736 C CA . ALA A 1 87 ? -10.315 -3.828 1.542 1.00 95.69 87 ALA A CA 1
ATOM 737 C C . ALA A 1 87 ? -10.858 -3.872 2.976 1.00 95.69 87 ALA A C 1
ATOM 739 O O . ALA A 1 87 ? -10.530 -4.799 3.707 1.00 95.69 87 ALA A O 1
ATOM 740 N N . TRP A 1 88 ? -11.746 -2.948 3.359 1.00 96.50 88 TRP A N 1
ATOM 741 C CA . TRP A 1 88 ? -12.365 -2.977 4.689 1.00 96.50 88 TRP A CA 1
ATOM 742 C C . TRP A 1 88 ? -13.257 -4.211 4.882 1.00 96.50 88 TRP A C 1
ATOM 744 O O . TRP A 1 88 ? -13.158 -4.897 5.895 1.00 96.50 88 TRP A O 1
ATOM 754 N N . ASN A 1 89 ? -14.055 -4.585 3.878 1.00 95.81 89 ASN A N 1
ATOM 755 C CA . ASN A 1 89 ? -14.903 -5.775 3.957 1.00 95.81 89 ASN A CA 1
ATOM 756 C C . ASN A 1 89 ? -14.099 -7.082 4.115 1.00 95.81 89 ASN A C 1
ATOM 758 O O . ASN A 1 89 ? -14.594 -8.022 4.731 1.00 95.81 89 ASN A O 1
ATOM 762 N N . LYS A 1 90 ? -12.866 -7.160 3.589 1.00 97.38 90 LYS A N 1
ATOM 763 C CA . LYS A 1 90 ? -11.966 -8.311 3.806 1.00 97.38 90 LYS A CA 1
ATOM 764 C C . LYS A 1 90 ? -11.499 -8.446 5.259 1.00 97.38 90 LYS A C 1
ATOM 766 O O . LYS A 1 90 ? -11.154 -9.548 5.664 1.00 97.38 90 LYS A O 1
ATOM 771 N N . CYS A 1 91 ? -11.497 -7.357 6.025 1.00 97.69 91 CYS A N 1
ATOM 772 C CA . CYS A 1 91 ? -11.097 -7.335 7.433 1.00 97.69 91 CYS A CA 1
ATOM 773 C C . CYS A 1 91 ? -12.246 -7.679 8.395 1.00 97.69 91 CYS A C 1
ATOM 775 O O . CYS A 1 91 ? -12.033 -7.725 9.605 1.00 97.69 91 CYS A O 1
ATOM 777 N N . LYS A 1 92 ? -13.463 -7.904 7.881 1.00 96.94 92 LYS A N 1
ATOM 778 C CA . LYS A 1 92 ? -14.643 -8.206 8.695 1.00 96.94 92 LYS A CA 1
ATOM 779 C C . LYS A 1 92 ? -14.411 -9.437 9.577 1.00 96.94 92 LYS A C 1
ATOM 781 O O . LYS A 1 92 ? -13.948 -10.469 9.098 1.00 96.94 92 LYS A O 1
ATOM 786 N N . GLY A 1 93 ? -14.802 -9.339 10.844 1.00 97.25 93 GLY A N 1
ATOM 787 C CA . GLY A 1 93 ? -14.635 -10.388 11.846 1.00 97.25 93 GLY A CA 1
ATOM 788 C C . GLY A 1 93 ? -13.313 -10.323 12.611 1.00 97.25 93 GLY A C 1
ATOM 789 O O . GLY A 1 93 ? -13.196 -10.995 13.631 1.00 97.25 93 GLY A O 1
ATOM 790 N N . LEU A 1 94 ? -12.350 -9.499 12.180 1.00 97.62 94 LEU A N 1
ATOM 791 C CA . LEU A 1 94 ? -11.164 -9.207 12.984 1.00 97.62 94 LEU A CA 1
ATOM 792 C C . LEU A 1 94 ? -11.545 -8.333 14.177 1.00 97.62 94 LEU A C 1
ATOM 794 O O . LEU A 1 94 ? -12.296 -7.360 14.042 1.00 97.62 94 LEU A O 1
ATOM 798 N N . SER A 1 95 ? -10.982 -8.622 15.345 1.00 97.62 95 SER A N 1
ATOM 799 C CA . SER A 1 95 ? -11.066 -7.692 16.463 1.00 97.62 95 SER A CA 1
ATOM 800 C C . SER A 1 95 ? -10.307 -6.399 16.149 1.00 97.62 95 SER A C 1
ATOM 802 O O . SER A 1 95 ? -9.404 -6.351 15.310 1.00 97.62 95 SER A O 1
ATOM 804 N N . LYS A 1 96 ? -10.646 -5.323 16.867 1.00 96.62 96 LYS A N 1
ATOM 805 C CA . LYS A 1 96 ? -9.934 -4.045 16.730 1.00 96.62 96 LYS A CA 1
ATOM 806 C C . LYS A 1 96 ? -8.443 -4.177 17.045 1.00 96.62 96 LYS A C 1
ATOM 808 O O . LYS A 1 96 ? -7.645 -3.475 16.439 1.00 96.62 96 LYS A O 1
ATOM 813 N N . ASN A 1 97 ? -8.076 -5.069 17.964 1.00 95.12 97 ASN A N 1
ATOM 814 C CA . ASN A 1 97 ? -6.686 -5.275 18.368 1.00 95.12 97 ASN A CA 1
ATOM 815 C C . ASN A 1 97 ? -5.900 -6.006 17.278 1.00 95.12 97 ASN A C 1
ATOM 817 O O . ASN A 1 97 ? -4.880 -5.494 16.832 1.00 95.12 97 ASN A O 1
ATOM 821 N N . GLU A 1 98 ? -6.434 -7.118 16.768 1.00 96.88 98 GLU A N 1
ATOM 822 C CA . GLU A 1 98 ? -5.822 -7.846 15.647 1.00 96.88 98 GLU A CA 1
ATOM 823 C C . GLU A 1 98 ? -5.660 -6.936 14.422 1.00 96.88 98 GLU A C 1
ATOM 825 O O . GLU A 1 98 ? -4.627 -6.950 13.758 1.00 96.88 98 GLU A O 1
ATOM 830 N N . ALA A 1 99 ? -6.649 -6.080 14.144 1.00 98.19 99 ALA A N 1
ATOM 831 C CA . ALA A 1 99 ? -6.558 -5.116 13.053 1.00 98.19 99 ALA A CA 1
ATOM 832 C C . ALA A 1 99 ? -5.431 -4.083 13.252 1.00 98.19 99 ALA A C 1
ATOM 834 O O . ALA A 1 99 ? -4.784 -3.711 12.273 1.00 98.19 99 ALA A O 1
ATOM 835 N N . LYS A 1 100 ? -5.167 -3.632 14.489 1.00 98.12 100 LYS A N 1
ATOM 836 C CA . LYS A 1 100 ? -4.050 -2.719 14.801 1.00 98.12 100 LYS A CA 1
ATOM 837 C C . LYS A 1 100 ? -2.698 -3.402 14.632 1.00 98.12 100 LYS A C 1
ATOM 839 O O . LYS A 1 100 ? -1.816 -2.821 14.007 1.00 98.12 100 LYS A O 1
ATOM 844 N N . GLU A 1 101 ? -2.546 -4.621 15.140 1.00 97.25 101 GLU A N 1
ATOM 845 C CA . GLU A 1 101 ? -1.312 -5.406 15.003 1.00 97.25 101 GLU A CA 1
ATOM 846 C C . GLU A 1 101 ? -0.980 -5.665 13.529 1.00 97.25 101 GLU A C 1
ATOM 848 O O . GLU A 1 101 ? 0.132 -5.387 13.074 1.00 97.25 101 GLU A O 1
ATOM 853 N N . LEU A 1 102 ? -1.976 -6.103 12.752 1.00 98.19 102 LEU A N 1
ATOM 854 C CA . LEU A 1 102 ? -1.836 -6.287 11.309 1.00 98.19 102 LEU A CA 1
ATOM 855 C C . LEU A 1 102 ? -1.532 -4.966 10.595 1.00 98.19 102 LEU A C 1
ATOM 857 O O . LEU A 1 102 ? -0.702 -4.944 9.692 1.00 98.19 102 LEU A O 1
ATOM 861 N N . TYR A 1 103 ? -2.160 -3.857 11.001 1.00 98.38 103 TYR A N 1
ATOM 862 C CA . TYR A 1 103 ? -1.864 -2.542 10.431 1.00 98.38 103 TYR A CA 1
ATOM 863 C C . TYR A 1 103 ? -0.401 -2.149 10.649 1.00 98.38 103 TYR A C 1
ATOM 865 O O . TYR A 1 103 ? 0.253 -1.716 9.705 1.00 98.38 103 TYR A O 1
ATOM 873 N N . ILE A 1 104 ? 0.125 -2.317 11.867 1.00 98.25 104 ILE A N 1
ATOM 874 C CA . ILE A 1 104 ? 1.529 -2.023 12.186 1.00 98.25 104 ILE A CA 1
ATOM 875 C C . ILE A 1 104 ? 2.453 -2.870 11.302 1.00 98.25 104 ILE A C 1
ATOM 877 O O . ILE A 1 104 ? 3.333 -2.318 10.642 1.00 98.25 104 ILE A O 1
ATOM 881 N N . SER A 1 105 ? 2.196 -4.179 11.214 1.00 97.81 105 SER A N 1
ATOM 882 C CA . SER A 1 105 ? 2.993 -5.096 10.392 1.00 97.81 105 SER A CA 1
ATOM 883 C C . SER A 1 105 ? 2.979 -4.726 8.904 1.00 97.81 105 SER A C 1
ATOM 885 O O . SER A 1 105 ? 4.027 -4.731 8.258 1.00 97.81 105 SER A O 1
ATOM 887 N N . GLU A 1 106 ? 1.821 -4.358 8.355 1.00 97.69 106 GLU A N 1
ATOM 888 C CA . GLU A 1 106 ? 1.709 -3.931 6.957 1.00 97.69 106 GLU A CA 1
ATOM 889 C C . GLU A 1 106 ? 2.376 -2.567 6.709 1.00 97.69 106 GLU A C 1
ATOM 891 O O . GLU A 1 106 ? 2.926 -2.343 5.631 1.00 97.69 106 GLU A O 1
ATOM 896 N N . VAL A 1 107 ? 2.394 -1.658 7.695 1.00 98.06 107 VAL A N 1
ATOM 897 C CA . VAL A 1 107 ? 3.153 -0.398 7.596 1.00 98.06 107 VAL A CA 1
ATOM 898 C C . VAL A 1 107 ? 4.656 -0.669 7.571 1.00 98.06 107 VAL A C 1
ATOM 900 O O . VAL A 1 107 ? 5.347 -0.080 6.741 1.00 98.06 107 VAL A O 1
ATOM 903 N N . ASP A 1 108 ? 5.158 -1.558 8.431 1.00 97.50 108 ASP A N 1
ATOM 904 C CA . ASP A 1 108 ? 6.578 -1.935 8.460 1.00 97.50 108 ASP A CA 1
ATOM 905 C C . ASP A 1 108 ? 7.008 -2.578 7.138 1.00 97.50 108 ASP A C 1
ATOM 907 O O . ASP A 1 108 ? 8.044 -2.232 6.563 1.00 97.50 108 ASP A O 1
ATOM 911 N N . LYS A 1 109 ? 6.168 -3.474 6.613 1.00 96.94 109 LYS A N 1
ATOM 912 C CA . LYS A 1 109 ? 6.372 -4.089 5.305 1.00 96.94 109 LYS A CA 1
ATOM 913 C C . LYS A 1 109 ? 6.420 -3.033 4.203 1.00 96.94 109 LYS A C 1
ATOM 915 O O . LYS A 1 109 ? 7.400 -2.992 3.461 1.00 96.94 109 LYS A O 1
ATOM 920 N N . LEU A 1 110 ? 5.423 -2.149 4.134 1.00 96.00 110 LEU A N 1
ATOM 921 C CA . LEU A 1 110 ? 5.383 -1.071 3.146 1.00 96.00 110 LEU A CA 1
ATOM 922 C C . LEU A 1 110 ? 6.626 -0.180 3.229 1.00 96.00 110 LEU A C 1
ATOM 924 O O . LEU A 1 110 ? 7.199 0.161 2.200 1.00 96.00 110 LEU A O 1
ATOM 928 N N . GLU A 1 111 ? 7.059 0.185 4.437 1.00 95.38 111 GLU A N 1
ATOM 929 C CA . GLU A 1 111 ? 8.253 1.006 4.650 1.00 95.38 111 GLU A CA 1
ATOM 930 C C . GLU A 1 111 ? 9.520 0.314 4.127 1.00 95.38 111 GLU A C 1
ATOM 932 O O . GLU A 1 111 ? 10.360 0.967 3.504 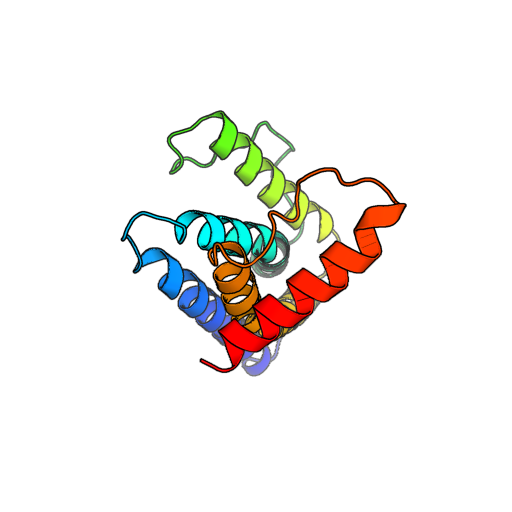1.00 95.38 111 GLU A O 1
ATOM 937 N N . SER A 1 112 ? 9.626 -1.008 4.298 1.00 96.25 112 SER A N 1
ATOM 938 C CA . SER A 1 112 ? 10.735 -1.803 3.760 1.00 96.25 112 SER A CA 1
ATOM 939 C C . SER A 1 112 ? 10.687 -1.982 2.236 1.00 96.25 112 SER A C 1
ATOM 941 O O . SER A 1 112 ? 11.733 -2.011 1.590 1.00 96.25 112 SER A O 1
ATOM 943 N N . GLU A 1 113 ? 9.489 -2.069 1.649 1.00 94.50 113 GLU A N 1
ATOM 944 C CA . GLU A 1 113 ? 9.271 -2.275 0.211 1.00 94.50 113 GLU A CA 1
ATOM 945 C C . GLU A 1 113 ? 9.366 -0.968 -0.592 1.00 94.50 113 GLU A C 1
ATOM 947 O O . GLU A 1 113 ? 9.707 -0.980 -1.777 1.00 94.50 113 GLU A O 1
ATOM 952 N N . LEU A 1 114 ? 9.114 0.175 0.051 1.00 92.00 114 LEU A N 1
ATOM 953 C CA . LEU A 1 114 ? 9.061 1.485 -0.594 1.00 92.00 114 LEU A CA 1
ATOM 954 C C . LEU A 1 114 ? 10.328 1.845 -1.394 1.00 92.00 114 LEU A C 1
ATOM 956 O O . LEU A 1 114 ? 10.184 2.311 -2.526 1.00 92.00 114 LEU A O 1
ATOM 960 N N . PRO A 1 115 ? 11.563 1.637 -0.890 1.00 92.31 115 PRO A N 1
ATOM 961 C CA . PRO A 1 115 ? 12.769 1.909 -1.669 1.00 92.31 115 PRO A CA 1
ATOM 962 C C . PRO A 1 115 ? 12.852 1.055 -2.939 1.00 92.31 115 PRO A C 1
ATOM 964 O O . PRO A 1 115 ? 13.220 1.569 -3.993 1.00 92.31 115 PRO A O 1
ATOM 967 N N . PHE A 1 116 ? 12.460 -0.220 -2.865 1.00 92.12 116 PHE A N 1
ATOM 968 C CA . PHE A 1 116 ? 12.454 -1.117 -4.022 1.00 92.12 116 PHE A CA 1
ATOM 969 C C . PHE A 1 116 ? 11.405 -0.696 -5.049 1.00 92.12 116 PHE A C 1
ATOM 971 O O . PHE A 1 116 ? 11.714 -0.635 -6.233 1.00 92.12 116 PHE A O 1
ATOM 978 N N . MET A 1 117 ? 10.209 -0.309 -4.598 1.00 91.50 117 MET A N 1
ATOM 979 C CA . MET A 1 117 ? 9.154 0.231 -5.461 1.00 91.50 117 MET A CA 1
ATOM 980 C C . MET A 1 117 ? 9.618 1.481 -6.221 1.00 91.50 117 MET A C 1
ATOM 982 O O . MET A 1 117 ? 9.325 1.634 -7.406 1.00 91.50 117 MET A O 1
ATOM 986 N N . ILE A 1 118 ? 10.366 2.365 -5.553 1.00 90.06 118 ILE A N 1
ATOM 987 C CA . ILE A 1 118 ? 10.944 3.561 -6.176 1.00 90.06 118 ILE A CA 1
ATOM 988 C C . ILE A 1 118 ? 12.000 3.175 -7.219 1.00 90.06 118 ILE A C 1
ATOM 990 O O . ILE A 1 118 ? 12.012 3.749 -8.305 1.00 90.06 118 ILE A O 1
ATOM 994 N N . GLU A 1 119 ? 12.882 2.221 -6.918 1.00 90.69 119 GLU A N 1
ATOM 995 C CA . GLU A 1 119 ? 13.903 1.769 -7.871 1.00 90.69 119 GLU A CA 1
ATOM 996 C C . GLU A 1 119 ? 13.310 1.025 -9.072 1.00 90.69 119 GLU A C 1
ATOM 998 O O . GLU A 1 119 ? 13.766 1.225 -10.196 1.00 90.69 119 GLU A O 1
ATOM 1003 N N . ASP A 1 120 ? 12.271 0.221 -8.867 1.00 89.56 120 ASP A N 1
ATOM 1004 C CA . ASP A 1 120 ? 11.557 -0.448 -9.954 1.00 89.56 120 ASP A CA 1
ATOM 1005 C C . ASP A 1 120 ? 10.799 0.556 -10.829 1.00 89.56 120 ASP A C 1
ATOM 1007 O O . ASP A 1 120 ? 10.797 0.427 -12.049 1.00 89.56 120 ASP A O 1
ATOM 1011 N N . TRP A 1 121 ? 10.217 1.605 -10.244 1.00 88.88 121 TRP A N 1
ATOM 1012 C CA . TRP A 1 121 ? 9.655 2.698 -11.035 1.00 88.88 121 TRP A CA 1
ATOM 1013 C C . TRP A 1 121 ? 10.737 3.425 -11.843 1.00 88.88 121 TRP A C 1
ATOM 1015 O O . TRP A 1 121 ? 10.549 3.645 -13.034 1.00 88.88 121 TRP A O 1
ATOM 1025 N N . LYS A 1 122 ? 11.897 3.742 -11.252 1.00 88.75 122 LYS A N 1
ATOM 1026 C CA . LYS A 1 122 ? 13.016 4.349 -11.999 1.00 88.75 122 LYS A CA 1
ATOM 1027 C C . LYS A 1 122 ? 13.507 3.457 -13.140 1.00 88.75 122 LYS A C 1
ATOM 1029 O O . LYS A 1 122 ? 13.868 3.981 -14.187 1.00 88.75 122 LYS A O 1
ATOM 1034 N N . ASP A 1 123 ? 13.527 2.136 -12.942 1.00 90.31 123 ASP A N 1
ATOM 1035 C CA . ASP A 1 123 ? 13.836 1.175 -14.005 1.00 90.31 123 ASP A CA 1
ATOM 1036 C C . ASP A 1 123 ? 12.851 1.306 -15.177 1.00 90.31 123 ASP A C 1
ATOM 1038 O O . ASP A 1 123 ? 13.258 1.328 -16.330 1.00 90.31 123 ASP A O 1
ATOM 1042 N N 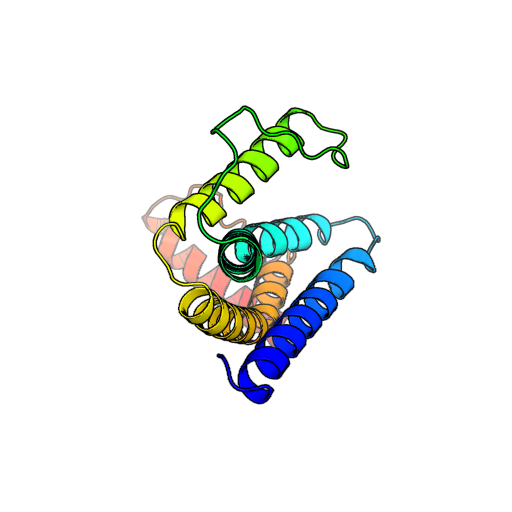. GLU A 1 124 ? 11.551 1.397 -14.902 1.00 86.56 124 GLU A N 1
ATOM 1043 C CA . GLU A 1 124 ? 10.524 1.506 -15.948 1.00 86.56 124 GLU A CA 1
ATOM 1044 C C . GLU A 1 124 ? 10.600 2.815 -16.737 1.00 86.56 124 GLU A C 1
ATOM 1046 O O . GLU A 1 124 ? 10.194 2.855 -17.896 1.00 86.56 124 GLU A O 1
ATOM 1051 N N . GLN A 1 125 ? 11.128 3.879 -16.127 1.00 86.19 125 GLN A N 1
ATOM 1052 C CA . GLN A 1 125 ? 11.346 5.152 -16.812 1.00 86.19 125 GLN A CA 1
ATOM 1053 C C . GLN A 1 125 ? 12.643 5.166 -17.648 1.00 86.19 125 GLN A C 1
ATOM 1055 O O . GLN A 1 125 ? 12.854 6.107 -18.416 1.00 86.19 125 GLN A O 1
ATOM 1060 N N . ASP A 1 126 ? 13.527 4.168 -17.514 1.00 88.50 126 ASP A N 1
ATOM 1061 C CA . ASP A 1 126 ? 14.780 4.109 -18.272 1.00 88.50 126 ASP A CA 1
ATOM 1062 C C . ASP A 1 126 ? 14.527 3.579 -19.698 1.00 88.50 126 ASP A C 1
ATOM 1064 O O . ASP A 1 126 ? 14.156 2.415 -19.868 1.00 88.50 126 ASP A O 1
ATOM 1068 N N . PRO A 1 127 ? 14.791 4.370 -20.757 1.00 88.94 127 PRO A N 1
ATOM 1069 C CA . PRO A 1 127 ? 14.560 3.948 -22.140 1.00 88.94 127 PRO A CA 1
ATOM 1070 C C . PRO A 1 127 ? 15.433 2.764 -22.590 1.00 88.94 127 PRO A C 1
ATOM 1072 O O . PRO A 1 127 ? 15.172 2.174 -23.637 1.00 88.94 127 PRO A O 1
ATOM 1075 N N . ARG A 1 128 ? 16.489 2.414 -21.840 1.00 89.31 128 ARG A N 1
ATOM 1076 C CA . ARG A 1 128 ? 17.329 1.230 -22.091 1.00 89.31 128 ARG A CA 1
ATOM 1077 C C . ARG A 1 128 ? 16.627 -0.062 -21.673 1.00 89.31 128 ARG A C 1
ATOM 1079 O O . ARG A 1 128 ? 17.043 -1.140 -22.099 1.00 89.31 128 ARG A O 1
ATOM 1086 N N . ILE A 1 129 ? 15.616 0.028 -20.809 1.00 89.06 129 ILE A N 1
ATOM 1087 C CA . ILE A 1 129 ? 14.868 -1.115 -20.300 1.00 89.06 129 ILE A CA 1
ATOM 1088 C C . ILE A 1 129 ? 13.682 -1.366 -21.243 1.00 89.06 129 ILE A C 1
ATOM 1090 O O . ILE A 1 129 ? 12.842 -0.486 -21.418 1.00 89.06 129 ILE A O 1
ATOM 1094 N N . PRO A 1 130 ? 13.590 -2.557 -21.871 1.00 86.25 130 PRO A N 1
ATOM 1095 C CA . PRO A 1 130 ? 12.463 -2.885 -22.739 1.00 86.25 130 PRO A CA 1
ATOM 1096 C C . PRO A 1 130 ? 11.130 -2.765 -21.992 1.00 86.25 130 PRO A C 1
ATOM 1098 O O . PRO A 1 130 ? 11.032 -3.248 -20.859 1.00 86.25 130 PRO A O 1
ATOM 1101 N N . ASP A 1 131 ? 10.106 -2.202 -22.642 1.00 85.69 131 ASP A N 1
ATOM 1102 C CA . ASP A 1 131 ? 8.726 -2.179 -22.134 1.00 85.69 131 ASP A CA 1
ATOM 1103 C C . ASP A 1 131 ? 8.332 -3.594 -21.728 1.00 85.69 131 ASP A C 1
ATOM 1105 O O . ASP A 1 131 ? 8.342 -4.466 -22.586 1.00 85.69 131 ASP A O 1
ATOM 1109 N N . GLN A 1 132 ? 8.024 -3.833 -20.450 1.00 83.00 132 GLN A N 1
ATOM 1110 C CA . GLN A 1 132 ? 7.716 -5.154 -19.886 1.00 83.00 132 GLN A CA 1
ATOM 1111 C C . GLN A 1 132 ? 6.301 -5.652 -20.235 1.00 83.00 132 GLN A C 1
ATOM 1113 O O . GLN A 1 132 ? 6.030 -6.845 -20.125 1.00 83.00 132 GLN A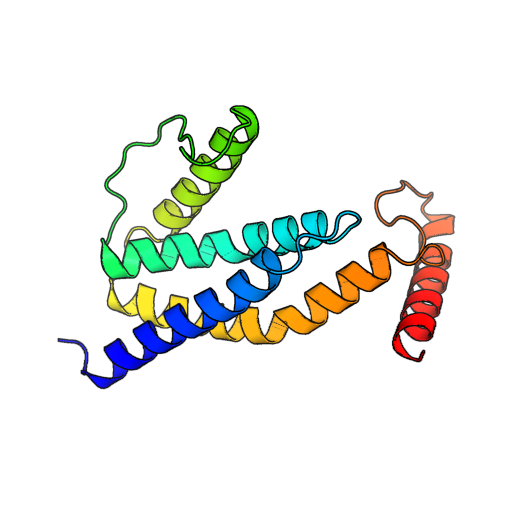 O 1
ATOM 1118 N N . THR A 1 133 ? 5.418 -4.775 -20.712 1.00 83.62 133 THR A N 1
ATOM 1119 C CA . THR A 1 133 ? 4.038 -5.116 -21.097 1.00 83.62 133 THR A CA 1
ATOM 1120 C C . THR A 1 133 ? 3.923 -5.614 -22.537 1.00 83.62 133 THR A C 1
ATOM 1122 O O . THR A 1 133 ? 2.949 -6.282 -22.887 1.00 83.62 133 THR A O 1
ATOM 1125 N N . ALA A 1 134 ? 4.940 -5.357 -23.365 1.00 87.25 134 ALA A N 1
ATOM 1126 C CA . ALA A 1 134 ? 4.983 -5.828 -24.741 1.00 87.25 134 ALA A CA 1
ATOM 1127 C C . ALA A 1 134 ? 4.941 -7.364 -24.811 1.00 87.25 134 ALA A C 1
ATOM 1129 O O . ALA A 1 134 ? 5.704 -8.052 -24.124 1.00 87.25 134 ALA A O 1
ATOM 1130 N N . SER A 1 135 ? 4.072 -7.909 -25.665 1.00 88.88 135 SER A N 1
ATOM 1131 C CA . SER A 1 135 ? 4.055 -9.341 -25.975 1.00 88.88 135 SER A CA 1
ATOM 1132 C C . SER A 1 135 ? 5.271 -9.690 -26.833 1.00 88.88 135 SER A C 1
ATOM 1134 O O . SER A 1 135 ? 5.538 -9.011 -27.823 1.00 88.88 135 SER A O 1
ATOM 1136 N N . VAL A 1 136 ? 6.025 -10.715 -26.432 1.00 89.69 136 VAL A N 1
ATOM 1137 C CA . VAL A 1 136 ? 7.255 -11.153 -27.107 1.00 89.69 136 VAL A CA 1
ATOM 1138 C C . VAL A 1 136 ? 7.211 -12.675 -27.294 1.00 89.69 136 VAL A C 1
ATOM 1140 O O . VAL A 1 136 ? 6.783 -13.366 -26.359 1.00 89.69 136 VAL A O 1
ATOM 1143 N N . PRO A 1 137 ? 7.620 -13.198 -28.469 1.00 94.25 137 PRO A N 1
ATOM 1144 C CA . PRO A 1 137 ? 7.691 -14.636 -28.733 1.00 94.25 137 PRO A CA 1
ATOM 1145 C C . PRO A 1 137 ? 8.496 -15.390 -27.674 1.00 94.25 137 PRO A C 1
ATOM 1147 O O . PRO A 1 137 ? 9.433 -14.843 -27.094 1.00 94.25 137 PRO A O 1
ATOM 1150 N N . GLU A 1 138 ? 8.149 -16.654 -27.423 1.00 89.50 138 GLU A N 1
ATOM 1151 C CA . GLU A 1 138 ? 8.792 -17.473 -26.386 1.00 89.50 138 GLU A CA 1
ATOM 1152 C C . GLU A 1 138 ? 10.307 -17.598 -26.604 1.00 89.50 138 GLU A C 1
ATOM 1154 O O . GLU A 1 138 ? 11.075 -17.465 -25.650 1.00 89.50 138 GLU A O 1
ATOM 1159 N N . GLU A 1 139 ? 10.750 -17.719 -27.861 1.00 92.19 139 GLU A N 1
ATOM 1160 C CA . GLU A 1 139 ? 12.173 -17.749 -28.216 1.00 92.19 139 GLU A CA 1
ATOM 1161 C C . GLU A 1 139 ? 12.958 -16.478 -27.834 1.00 92.19 139 GLU A C 1
ATOM 1163 O O . GLU A 1 139 ? 14.169 -16.536 -27.607 1.00 92.19 139 GLU A O 1
ATOM 1168 N N . GLU A 1 140 ? 12.288 -15.331 -27.727 1.00 90.25 140 GLU A N 1
ATOM 1169 C CA . GLU A 1 140 ? 12.900 -14.033 -27.426 1.00 90.25 140 GLU A CA 1
ATOM 1170 C C . GLU A 1 140 ? 12.787 -13.653 -25.939 1.00 90.25 140 GLU A C 1
ATOM 1172 O O . GLU A 1 140 ? 13.440 -12.708 -25.483 1.00 90.25 140 GLU A O 1
ATOM 1177 N N . GLN A 1 141 ? 12.007 -14.398 -25.145 1.00 90.31 141 GLN A N 1
ATOM 1178 C CA . GLN A 1 141 ? 11.788 -14.090 -23.728 1.00 90.31 141 GLN A CA 1
ATOM 1179 C C . GLN A 1 141 ? 13.085 -14.137 -22.922 1.00 90.31 141 GLN A C 1
ATOM 1181 O O . GLN A 1 141 ? 13.348 -13.230 -22.133 1.00 90.31 141 GLN A O 1
ATOM 1186 N N . GLU A 1 142 ? 13.927 -15.150 -23.136 1.00 91.75 142 GLU A N 1
ATOM 1187 C CA . GLU A 1 142 ? 15.187 -15.264 -22.397 1.00 91.75 142 GLU A CA 1
ATOM 1188 C C . GLU A 1 142 ? 16.159 -14.139 -22.765 1.00 91.75 142 GLU A C 1
ATOM 1190 O O . GLU A 1 142 ? 16.776 -13.529 -21.891 1.00 91.75 142 GLU A O 1
ATOM 1195 N N . GLN A 1 143 ? 16.229 -13.778 -24.049 1.00 92.00 143 GLN A N 1
ATOM 1196 C CA . GLN A 1 143 ? 17.054 -12.657 -24.498 1.00 92.00 143 GLN A CA 1
ATOM 1197 C C . GLN A 1 143 ? 16.584 -11.344 -23.870 1.00 92.00 143 GLN A C 1
ATOM 1199 O O . GLN A 1 143 ? 17.398 -10.578 -23.349 1.00 92.00 143 GLN A O 1
ATOM 1204 N N . ARG A 1 144 ? 15.268 -11.111 -23.834 1.00 90.38 144 ARG A N 1
ATOM 1205 C CA . ARG A 1 144 ? 14.678 -9.948 -23.169 1.00 90.38 144 ARG A CA 1
ATOM 1206 C C . ARG A 1 144 ? 14.991 -9.925 -21.678 1.00 90.38 144 ARG A C 1
ATOM 1208 O O . ARG A 1 144 ? 15.381 -8.875 -21.177 1.00 90.38 144 ARG A O 1
ATOM 1215 N N . ARG A 1 145 ? 14.904 -11.062 -20.978 1.00 90.75 145 ARG A N 1
ATOM 1216 C CA . ARG A 1 145 ? 15.274 -11.164 -19.554 1.00 90.75 145 ARG A CA 1
ATOM 1217 C C . ARG A 1 145 ? 16.732 -10.778 -19.323 1.00 90.75 145 ARG A C 1
ATOM 1219 O O . ARG A 1 145 ? 17.004 -9.986 -18.422 1.00 90.75 145 ARG A O 1
ATOM 1226 N N . ILE A 1 146 ? 17.650 -11.275 -20.153 1.00 93.94 146 ILE A N 1
ATOM 1227 C CA . ILE A 1 146 ? 19.081 -10.948 -20.066 1.00 93.94 146 ILE A CA 1
ATOM 1228 C C . ILE A 1 146 ? 19.316 -9.450 -20.314 1.00 93.94 146 ILE A C 1
ATOM 1230 O O . ILE A 1 146 ? 20.022 -8.802 -19.538 1.00 93.94 146 ILE A O 1
ATOM 1234 N N . ILE A 1 147 ? 18.707 -8.883 -21.363 1.00 92.69 147 ILE A N 1
ATOM 1235 C CA . ILE A 1 147 ? 18.825 -7.455 -21.703 1.00 92.69 147 ILE A CA 1
ATOM 1236 C C . ILE A 1 147 ? 18.279 -6.587 -20.566 1.00 92.69 147 ILE A C 1
ATOM 1238 O O . ILE A 1 147 ? 18.974 -5.681 -20.104 1.00 92.69 147 ILE A O 1
ATOM 1242 N N . THR A 1 148 ? 17.077 -6.890 -20.070 1.00 92.81 148 THR A N 1
ATOM 1243 C CA . THR A 1 148 ? 16.455 -6.181 -18.948 1.00 92.81 148 THR A CA 1
ATOM 1244 C C . THR A 1 148 ? 17.321 -6.258 -17.694 1.00 92.81 148 THR A C 1
ATOM 1246 O O . THR A 1 148 ? 17.577 -5.226 -17.081 1.00 92.81 148 THR A O 1
ATOM 1249 N N . ALA A 1 149 ? 17.823 -7.440 -17.321 1.00 92.75 149 ALA A N 1
ATOM 1250 C CA . ALA A 1 149 ? 18.674 -7.598 -16.141 1.00 92.75 149 ALA A CA 1
ATOM 1251 C C . ALA A 1 149 ? 19.964 -6.770 -16.248 1.00 92.75 149 ALA A C 1
ATOM 1253 O O . ALA A 1 149 ? 20.343 -6.086 -15.297 1.00 92.75 149 ALA A O 1
ATOM 1254 N N . LYS A 1 150 ? 20.606 -6.776 -17.422 1.00 94.69 150 LYS A N 1
ATOM 1255 C CA . LYS A 1 150 ? 21.814 -5.986 -17.680 1.00 94.69 150 LYS A CA 1
ATOM 1256 C C . LYS A 1 150 ? 21.540 -4.480 -17.628 1.00 94.69 150 LYS A C 1
ATOM 1258 O O . LYS A 1 150 ? 22.323 -3.749 -17.028 1.00 94.69 150 LYS A O 1
ATOM 1263 N N . ALA A 1 151 ? 20.444 -4.023 -18.232 1.00 92.69 151 ALA A N 1
ATOM 1264 C CA . ALA A 1 151 ? 20.058 -2.613 -18.235 1.00 92.69 151 ALA A CA 1
ATOM 1265 C C . ALA A 1 151 ? 19.717 -2.110 -16.820 1.00 92.69 151 ALA A C 1
ATOM 1267 O O . ALA A 1 151 ? 20.231 -1.072 -16.408 1.00 92.69 151 ALA A O 1
ATOM 1268 N N . LYS A 1 152 ? 18.956 -2.893 -16.039 1.00 93.88 152 LYS A N 1
ATOM 1269 C CA . LYS A 1 152 ? 18.672 -2.606 -14.622 1.00 93.88 152 LYS A CA 1
ATOM 1270 C C . LYS A 1 152 ? 19.944 -2.520 -13.785 1.00 93.88 152 LYS A C 1
ATOM 1272 O O . LYS A 1 152 ? 20.098 -1.589 -13.001 1.00 93.88 152 LYS A O 1
ATOM 1277 N N . ALA A 1 153 ? 20.863 -3.473 -13.955 1.00 92.88 153 ALA A N 1
ATOM 1278 C CA . ALA A 1 153 ? 22.132 -3.470 -13.233 1.00 92.88 153 ALA A CA 1
ATOM 1279 C C . ALA A 1 153 ? 22.964 -2.219 -13.550 1.00 92.88 153 ALA A C 1
ATOM 1281 O O . ALA A 1 153 ? 23.470 -1.594 -12.625 1.00 92.88 153 ALA A O 1
ATOM 1282 N N . ALA A 1 154 ? 23.044 -1.827 -14.827 1.00 92.81 154 ALA A N 1
ATOM 1283 C CA . ALA A 1 154 ? 23.763 -0.628 -15.251 1.00 92.81 154 ALA A CA 1
ATOM 1284 C C . ALA A 1 154 ? 23.161 0.655 -14.653 1.00 92.81 154 ALA A C 1
ATOM 1286 O O . ALA A 1 154 ? 23.886 1.445 -14.061 1.00 92.81 154 ALA A O 1
ATOM 1287 N N . ARG A 1 155 ? 21.832 0.833 -14.720 1.00 93.31 155 ARG A N 1
ATOM 1288 C CA . ARG A 1 155 ? 21.162 2.011 -14.137 1.00 93.31 155 ARG A CA 1
ATOM 1289 C C . ARG A 1 155 ? 21.371 2.112 -12.625 1.00 93.31 155 ARG A C 1
ATOM 1291 O O . ARG A 1 155 ? 21.487 3.205 -12.091 1.00 93.31 155 ARG A O 1
ATOM 1298 N N . ARG A 1 156 ? 21.372 0.978 -11.920 1.00 91.69 156 ARG A N 1
ATOM 1299 C CA . ARG A 1 156 ? 21.536 0.935 -10.456 1.00 91.69 156 ARG A CA 1
ATOM 1300 C C . ARG A 1 156 ? 22.994 1.095 -10.004 1.00 91.69 156 ARG A C 1
ATOM 1302 O O . ARG A 1 156 ? 23.220 1.254 -8.808 1.00 91.69 156 ARG A O 1
ATOM 1309 N N . SER A 1 157 ? 23.960 1.006 -10.921 1.00 89.81 157 SER A N 1
ATOM 1310 C CA . SER A 1 157 ? 25.382 1.251 -10.650 1.00 89.81 157 SER A CA 1
ATOM 1311 C C . SER A 1 157 ? 25.859 2.665 -11.001 1.00 89.81 157 SER A C 1
ATOM 1313 O O . SER A 1 157 ? 26.964 3.016 -10.590 1.00 89.81 157 SER A O 1
ATOM 1315 N N . ASP A 1 158 ? 25.061 3.420 -11.764 1.00 77.06 158 ASP A N 1
ATOM 1316 C CA . ASP A 1 158 ? 25.292 4.830 -12.127 1.00 77.06 158 ASP A CA 1
ATOM 1317 C C . ASP A 1 158 ? 24.937 5.772 -10.955 1.00 77.06 158 ASP A C 1
ATOM 1319 O O . ASP A 1 158 ? 25.695 6.746 -10.732 1.00 77.06 158 ASP A O 1
#

Foldseek 3Di:
DDDPVLVVLLVVLVVLLVVLLVVLVVPPDDDLSVVLNVVLLLLCLLLLLLVCCLPPNQDDDPDDQAADPVDPDSVVRSVSRNSNSVSNNVCHPPHSSNSSVVSSVSSVVCVVCVVVSVLVSVLCVDPQQPNPPDDDDPVCVVVNVVSNVVSSVVVVVD

Organism: NCBI:txid451379

pLDDT: mean 87.12, std 11.94, range [50.97, 98.5]